Protein AF-A0A2E7WRI3-F1 (afdb_monomer)

pLDDT: mean 94.43, std 5.52, range [69.94, 98.56]

Sequence (67 aa):
MPTKQELIQQMLRMQKQFIARERESGVDLEDYFTPRPGDLLDGYRETFADIATQVVDLAHEEKGSKR

Secondary structure (DSSP, 8-state):
---HHHHHHHHHHHHHHHHHHHHHH---HHHHHSPPTTSTTTTHHHHHHHHHHHHHHHHHHHHT---

Mean predicted aligned error: 3.3 Å

Foldseek 3Di:
DDDLVVLVVVLVVLVVVVVVCCVVPRADPCCQVPNDPPDSNVCSVVSNVVSVVVNVVVVCVVVVHDD

Radius of gyration: 14.28 Å; Cα contacts (8 Å, |Δi|>4): 36; chains: 1; bounding box: 36×18×35 Å

Solvent-accessible surface area (backbone atoms only — not comparable to full-atom values): 3974 Å² total; per-residue (Å²): 132,84,51,62,67,56,49,52,52,48,53,54,50,52,53,51,52,50,53,49,46,36,72,74,74,50,76,56,70,57,49,67,77,60,38,54,90,87,40,90,44,42,65,40,67,61,53,50,52,54,46,52,50,52,43,50,52,51,50,21,64,77,66,74,50,82,131

Nearest PDB structures (foldseek):
  6ixf-assembly1_A  TM=3.757E-01  e=4.182E+00  Homo sapiens

Structure (mmCIF, N/CA/C/O backbone):
data_AF-A0A2E7WRI3-F1
#
_entry.id   AF-A0A2E7WRI3-F1
#
loop_
_atom_site.group_PDB
_atom_site.id
_atom_site.type_symbol
_atom_site.label_atom_id
_atom_site.label_alt_id
_atom_site.label_comp_id
_atom_site.label_asym_id
_atom_site.label_entity_id
_atom_site.label_seq_id
_atom_site.pdbx_PDB_ins_code
_atom_site.Cartn_x
_atom_site.Cartn_y
_atom_site.Cartn_z
_atom_site.occupancy
_atom_site.B_iso_or_equiv
_atom_site.auth_seq_id
_atom_site.auth_comp_id
_atom_site.auth_asym_id
_atom_site.auth_atom_id
_atom_site.pdbx_PDB_model_num
ATOM 1 N N . MET A 1 1 ? -4.987 -12.336 14.204 1.00 72.56 1 MET A N 1
ATOM 2 C CA . MET A 1 1 ? -5.275 -11.141 13.389 1.00 72.56 1 MET A CA 1
ATOM 3 C C . MET A 1 1 ? -4.210 -10.102 13.689 1.00 72.56 1 MET A C 1
ATOM 5 O O . MET A 1 1 ? -3.895 -9.962 14.868 1.00 72.56 1 MET A O 1
ATOM 9 N N . PRO A 1 2 ? -3.620 -9.449 12.676 1.00 86.00 2 PRO A N 1
ATOM 10 C CA . PRO A 1 2 ? -2.693 -8.341 12.892 1.00 86.00 2 PRO A CA 1
ATOM 11 C C . PRO A 1 2 ? -3.415 -7.154 13.544 1.00 86.00 2 PRO A C 1
ATOM 13 O O . PRO A 1 2 ? -4.602 -6.927 13.320 1.00 86.00 2 PRO A O 1
ATOM 16 N N . THR A 1 3 ? -2.695 -6.399 14.363 1.00 95.00 3 THR A N 1
ATOM 17 C CA . THR A 1 3 ? -3.172 -5.154 14.969 1.00 95.00 3 THR A CA 1
ATOM 18 C C . THR A 1 3 ? -3.225 -4.028 13.937 1.00 95.00 3 THR A C 1
ATOM 20 O O . THR A 1 3 ? -2.465 -4.017 12.965 1.00 95.00 3 THR A O 1
ATOM 23 N N . LYS A 1 4 ? -4.052 -3.002 14.180 1.00 95.19 4 LYS A N 1
ATOM 24 C CA . LYS A 1 4 ? -4.113 -1.809 13.317 1.00 95.19 4 LYS A CA 1
ATOM 25 C C . LYS A 1 4 ? -2.738 -1.162 13.119 1.00 95.19 4 LYS A C 1
ATOM 27 O O . LYS A 1 4 ? -2.405 -0.737 12.017 1.00 95.19 4 LYS A O 1
ATOM 32 N N . GLN A 1 5 ? -1.917 -1.123 14.172 1.00 96.94 5 GLN A N 1
ATOM 33 C CA . GLN A 1 5 ? -0.560 -0.583 14.091 1.00 96.94 5 GLN A CA 1
ATOM 34 C C . GLN A 1 5 ? 0.335 -1.425 13.171 1.00 96.94 5 GLN A C 1
ATOM 36 O O . GLN A 1 5 ? 1.075 -0.858 12.371 1.00 96.94 5 GLN A O 1
ATOM 41 N N . GLU A 1 6 ? 0.268 -2.756 13.240 1.00 97.94 6 GLU A N 1
ATOM 42 C CA . GLU A 1 6 ? 1.030 -3.643 12.347 1.00 97.94 6 GLU A CA 1
ATOM 43 C C . GLU A 1 6 ? 0.610 -3.482 10.884 1.00 97.94 6 GLU A C 1
ATOM 45 O O . GLU A 1 6 ? 1.475 -3.419 10.007 1.00 97.94 6 GLU A O 1
ATOM 50 N N . LEU A 1 7 ? -0.694 -3.336 10.630 1.00 98.12 7 LEU A N 1
ATOM 51 C CA . LEU A 1 7 ? -1.236 -3.060 9.300 1.00 98.12 7 LEU A CA 1
ATOM 52 C C . LEU A 1 7 ? -0.740 -1.713 8.751 1.00 98.12 7 LEU A C 1
ATOM 54 O O . LEU A 1 7 ? -0.241 -1.651 7.628 1.00 98.12 7 LEU A O 1
ATOM 58 N N . ILE A 1 8 ? -0.768 -0.648 9.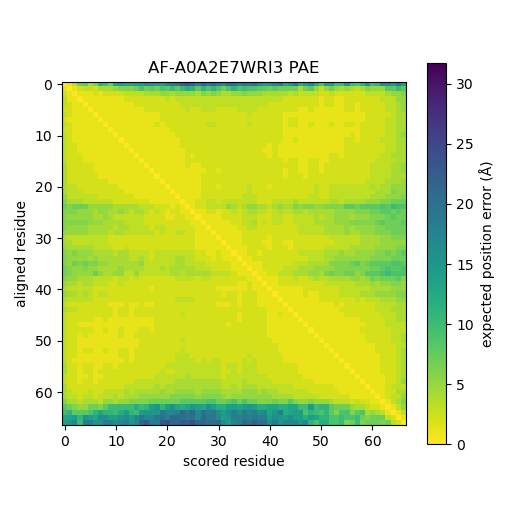560 1.00 98.06 8 ILE A N 1
ATOM 59 C CA . ILE A 1 8 ? -0.204 0.661 9.185 1.00 98.06 8 ILE A CA 1
ATOM 60 C C . ILE A 1 8 ? 1.293 0.534 8.871 1.00 98.06 8 ILE A C 1
ATOM 62 O O . ILE A 1 8 ? 1.765 1.061 7.863 1.00 98.06 8 ILE A O 1
ATOM 66 N N . GLN A 1 9 ? 2.057 -0.197 9.691 1.00 98.44 9 GLN A N 1
ATOM 67 C CA . GLN A 1 9 ? 3.478 -0.431 9.420 1.00 98.44 9 GLN A CA 1
ATOM 68 C C . GLN A 1 9 ? 3.697 -1.201 8.113 1.00 98.44 9 GLN A C 1
ATOM 70 O O . GLN A 1 9 ? 4.664 -0.926 7.403 1.00 98.44 9 GLN A O 1
ATOM 75 N N . GLN A 1 10 ? 2.816 -2.140 7.766 1.00 98.00 10 GLN A N 1
ATOM 76 C CA . GLN A 1 10 ? 2.871 -2.843 6.487 1.00 98.00 10 GLN A CA 1
ATOM 77 C C . GLN A 1 10 ? 2.608 -1.906 5.306 1.00 98.00 10 GLN A C 1
ATOM 79 O O . GLN A 1 10 ? 3.408 -1.900 4.371 1.00 98.00 10 GLN A O 1
ATOM 84 N N . MET A 1 11 ? 1.579 -1.057 5.379 1.00 98.31 11 MET A N 1
ATOM 85 C CA . MET A 1 11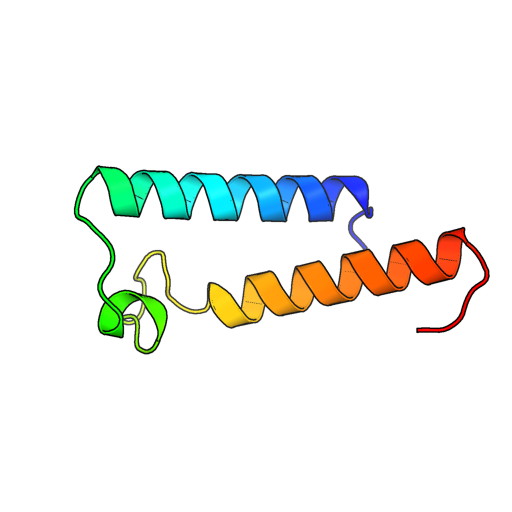 ? 1.305 -0.050 4.345 1.00 98.31 11 MET A CA 1
ATOM 86 C C . MET A 1 11 ? 2.498 0.891 4.144 1.00 98.31 11 MET A C 1
ATOM 88 O O . MET A 1 11 ? 2.902 1.145 3.011 1.00 98.31 11 MET A O 1
ATOM 92 N N . LEU A 1 12 ? 3.124 1.348 5.234 1.00 98.56 12 LEU A N 1
ATOM 93 C CA . LEU A 1 12 ? 4.314 2.202 5.172 1.00 98.56 12 LEU A CA 1
ATOM 9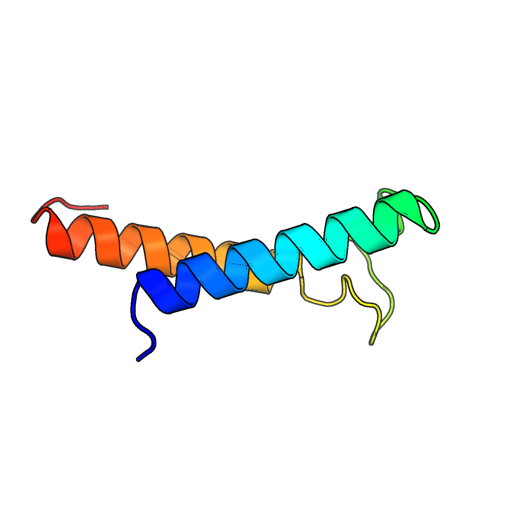4 C C . LEU A 1 12 ? 5.513 1.493 4.529 1.00 98.56 12 LEU A C 1
ATOM 96 O O . LEU A 1 12 ? 6.291 2.130 3.818 1.00 98.56 12 LEU A O 1
ATOM 100 N N . ARG A 1 13 ? 5.693 0.186 4.767 1.00 98.38 13 ARG A N 1
ATOM 101 C CA . ARG A 1 13 ? 6.738 -0.602 4.091 1.00 98.38 13 ARG A CA 1
ATOM 102 C C . ARG A 1 13 ? 6.473 -0.699 2.591 1.00 98.38 13 ARG A C 1
ATOM 104 O O . ARG A 1 13 ? 7.386 -0.424 1.819 1.00 98.38 13 ARG A O 1
ATOM 111 N N . MET A 1 14 ? 5.239 -1.011 2.197 1.00 98.25 14 MET A N 1
ATOM 112 C CA . MET A 1 14 ? 4.835 -1.091 0.789 1.00 98.25 14 MET A CA 1
ATOM 113 C C . MET A 1 14 ? 5.047 0.247 0.067 1.00 98.25 14 MET A C 1
ATOM 115 O O . MET A 1 14 ? 5.709 0.290 -0.965 1.00 98.25 14 MET A O 1
ATOM 119 N N . GLN A 1 15 ? 4.604 1.359 0.662 1.00 98.25 15 GLN A N 1
ATOM 120 C CA . GLN A 1 15 ? 4.816 2.702 0.104 1.00 98.25 15 GLN A CA 1
ATOM 121 C C . GLN A 1 15 ? 6.301 3.032 -0.073 1.00 98.25 15 GLN A C 1
ATOM 123 O O . GLN A 1 15 ? 6.696 3.591 -1.092 1.00 98.25 15 GLN A O 1
ATOM 128 N N . LYS A 1 16 ? 7.149 2.672 0.899 1.00 98.31 16 LYS A N 1
ATOM 129 C CA . LYS A 1 16 ? 8.601 2.876 0.788 1.00 98.31 16 LYS A CA 1
ATOM 130 C C . LYS A 1 16 ? 9.216 2.046 -0.338 1.00 98.31 16 LYS A C 1
ATOM 132 O O . LYS A 1 16 ? 10.089 2.558 -1.031 1.00 98.31 16 LYS A O 1
ATOM 137 N N . GLN A 1 17 ? 8.771 0.803 -0.521 1.00 97.00 17 GLN A N 1
ATOM 138 C CA . GLN A 1 17 ? 9.219 -0.050 -1.626 1.00 97.00 17 GLN A CA 1
ATOM 139 C C . GLN A 1 17 ? 8.809 0.532 -2.982 1.00 97.00 17 GLN A C 1
ATOM 141 O O . GLN A 1 17 ? 9.649 0.620 -3.873 1.00 97.00 17 GLN A O 1
ATOM 146 N N . PHE A 1 18 ? 7.569 1.014 -3.107 1.00 96.81 18 PHE A N 1
ATOM 147 C CA . PHE A 1 18 ? 7.098 1.703 -4.308 1.00 96.81 18 PHE A CA 1
ATOM 148 C C . PHE A 1 18 ? 7.967 2.927 -4.636 1.00 96.81 18 PHE A C 1
ATOM 150 O O . PHE A 1 18 ? 8.503 3.031 -5.734 1.00 96.81 18 PHE A O 1
ATOM 157 N N . ILE A 1 19 ? 8.177 3.819 -3.659 1.00 97.44 19 ILE A N 1
ATOM 158 C CA . ILE A 1 19 ? 8.996 5.031 -3.836 1.00 97.44 19 ILE A CA 1
ATOM 159 C C . ILE A 1 19 ? 10.442 4.676 -4.208 1.00 97.44 19 ILE A C 1
ATOM 161 O O . ILE A 1 19 ? 11.077 5.390 -4.980 1.00 97.44 19 ILE A O 1
ATOM 165 N N . ALA A 1 20 ? 10.991 3.591 -3.655 1.00 97.50 20 ALA A N 1
ATOM 166 C CA . ALA A 1 20 ? 12.330 3.133 -4.011 1.00 97.50 20 ALA A CA 1
ATOM 167 C C . ALA A 1 20 ? 12.401 2.692 -5.483 1.00 97.50 20 ALA A C 1
ATOM 169 O O . ALA A 1 20 ? 13.285 3.159 -6.197 1.00 97.50 20 ALA A O 1
ATOM 170 N N . ARG A 1 21 ? 11.438 1.883 -5.948 1.00 94.94 21 ARG A N 1
ATOM 171 C CA . ARG A 1 21 ? 11.326 1.452 -7.354 1.00 94.94 21 ARG A CA 1
ATOM 172 C C . ARG A 1 21 ? 11.162 2.641 -8.302 1.00 94.94 21 ARG A C 1
ATOM 174 O O . ARG A 1 21 ? 11.870 2.716 -9.302 1.00 94.94 21 ARG A O 1
ATOM 181 N N . GLU A 1 22 ? 10.302 3.595 -7.950 1.00 96.50 22 GLU A N 1
ATOM 182 C CA . GLU A 1 22 ? 10.090 4.825 -8.722 1.00 96.50 22 GLU A CA 1
ATOM 183 C C . GLU A 1 22 ? 11.369 5.662 -8.837 1.00 96.50 22 GLU A C 1
ATOM 185 O O . GLU A 1 22 ? 11.703 6.140 -9.917 1.00 96.50 22 GLU A O 1
ATOM 190 N N . ARG A 1 23 ? 12.133 5.806 -7.750 1.00 97.31 23 ARG A N 1
ATOM 191 C CA . ARG A 1 23 ? 13.408 6.541 -7.777 1.00 97.31 23 ARG A CA 1
ATOM 192 C C . ARG A 1 23 ? 14.500 5.829 -8.566 1.00 97.31 23 ARG A C 1
ATOM 194 O O . ARG A 1 23 ? 15.349 6.500 -9.143 1.00 97.31 23 ARG A O 1
ATOM 201 N N . GLU A 1 24 ? 14.521 4.501 -8.531 1.00 95.94 24 GLU A N 1
ATOM 202 C CA . GLU A 1 24 ? 15.550 3.697 -9.191 1.00 95.94 24 GLU A CA 1
ATOM 203 C C . GLU A 1 24 ? 15.344 3.629 -10.707 1.00 95.94 24 GLU A C 1
ATOM 205 O O . GLU A 1 24 ? 16.306 3.737 -11.463 1.00 95.94 24 GLU A O 1
ATOM 210 N N . SER A 1 25 ? 14.103 3.439 -11.154 1.00 93.06 25 SER A N 1
ATOM 211 C CA . SER A 1 25 ? 13.807 3.106 -12.555 1.00 93.06 25 SER A CA 1
ATOM 212 C C . SER A 1 25 ? 12.535 3.756 -13.113 1.00 93.06 25 SER A C 1
ATOM 214 O O . SER A 1 25 ? 12.162 3.461 -14.244 1.00 93.06 25 SER A O 1
ATOM 216 N N . GLY A 1 26 ? 11.888 4.661 -12.370 1.00 94.56 26 GLY A N 1
ATOM 217 C CA . GLY A 1 26 ? 10.570 5.204 -12.720 1.00 94.56 26 GLY A CA 1
ATOM 218 C C . GLY A 1 26 ? 9.447 4.195 -12.469 1.00 94.56 26 GLY A C 1
ATOM 219 O O . GLY A 1 26 ? 9.709 3.057 -12.110 1.00 94.56 26 GLY A O 1
ATOM 220 N N . VAL A 1 27 ? 8.186 4.586 -12.622 1.00 95.38 27 VAL A N 1
ATOM 221 C CA . VAL A 1 27 ? 7.050 3.649 -12.664 1.00 95.38 27 VAL A CA 1
ATOM 222 C C . VAL A 1 27 ? 6.113 4.130 -13.756 1.00 95.38 27 VAL A C 1
ATOM 224 O O . VAL A 1 27 ? 5.559 5.225 -13.651 1.00 95.38 27 VAL A O 1
ATOM 227 N N . ASP A 1 28 ? 5.934 3.314 -14.790 1.00 95.88 28 ASP A N 1
ATOM 228 C CA . ASP A 1 28 ? 4.946 3.587 -15.828 1.00 95.88 28 ASP A CA 1
ATOM 229 C C . ASP A 1 28 ? 3.559 3.080 -15.413 1.00 95.88 28 ASP A C 1
ATOM 231 O O . ASP A 1 28 ? 3.395 2.270 -14.496 1.00 95.88 28 ASP A O 1
ATOM 235 N N . LEU A 1 29 ? 2.521 3.543 -16.113 1.00 94.81 29 LEU A N 1
ATOM 236 C CA . LEU A 1 29 ? 1.152 3.091 -15.857 1.00 94.81 29 LEU A CA 1
ATOM 237 C C . LEU A 1 29 ? 1.019 1.569 -16.023 1.00 94.81 29 LEU A C 1
ATOM 239 O O . LEU A 1 29 ? 0.338 0.931 -15.227 1.00 94.81 29 LEU A O 1
ATOM 243 N N . GLU A 1 30 ? 1.683 0.977 -17.015 1.00 95.25 30 GLU A N 1
ATOM 244 C CA . GLU A 1 30 ? 1.633 -0.471 -17.254 1.00 95.25 30 GLU A CA 1
ATOM 245 C C . GLU A 1 30 ? 2.278 -1.269 -16.115 1.00 95.25 30 GLU A C 1
ATOM 247 O O . GLU A 1 30 ? 1.719 -2.287 -15.711 1.00 95.25 30 GLU A O 1
ATOM 252 N N . ASP A 1 31 ? 3.377 -0.776 -15.530 1.00 94.94 31 ASP A N 1
ATOM 253 C CA . ASP A 1 31 ? 4.010 -1.393 -14.356 1.00 94.94 31 ASP A CA 1
ATOM 254 C C . ASP A 1 31 ? 3.043 -1.434 -13.162 1.00 94.94 31 ASP A C 1
ATOM 256 O O . ASP A 1 31 ? 3.016 -2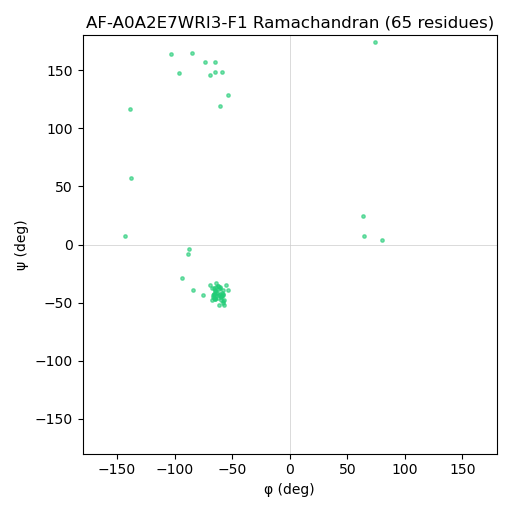.399 -12.403 1.00 94.94 31 ASP A O 1
ATOM 260 N N . TYR A 1 32 ? 2.232 -0.385 -12.990 1.00 94.88 32 TYR A N 1
ATOM 261 C CA . TYR A 1 32 ? 1.307 -0.271 -11.864 1.00 94.88 32 TYR A CA 1
ATOM 262 C C . TYR A 1 32 ? -0.033 -0.987 -12.086 1.00 94.88 32 TYR A C 1
ATOM 264 O O . TYR A 1 32 ? -0.591 -1.567 -11.152 1.00 94.88 32 TYR A O 1
ATOM 272 N N . PHE A 1 33 ? -0.593 -0.923 -13.296 1.00 95.38 33 PHE A N 1
ATOM 273 C CA . PHE A 1 33 ? -1.924 -1.460 -13.601 1.00 95.38 33 PHE A CA 1
ATOM 274 C C . PHE A 1 33 ? -1.901 -2.890 -14.141 1.00 95.38 33 PHE A C 1
ATOM 276 O O . PHE A 1 33 ? -2.874 -3.616 -13.938 1.00 95.38 33 PHE A O 1
ATOM 283 N N . THR A 1 34 ? -0.821 -3.288 -14.809 1.00 95.62 34 THR A N 1
ATOM 284 C CA . THR A 1 34 ? -0.646 -4.604 -15.438 1.00 95.62 34 THR A CA 1
ATOM 285 C C . THR A 1 34 ? 0.770 -5.145 -15.187 1.00 95.62 34 THR A C 1
ATOM 287 O O . THR A 1 34 ? 1.503 -5.414 -16.143 1.00 95.62 34 THR A O 1
ATOM 290 N N . PRO A 1 35 ? 1.185 -5.287 -13.914 1.00 95.12 35 PRO A N 1
ATOM 291 C CA . PRO A 1 35 ? 2.511 -5.782 -13.568 1.00 95.12 35 PRO A CA 1
ATOM 292 C C . PRO A 1 35 ? 2.745 -7.183 -14.137 1.00 95.12 35 PRO A C 1
ATOM 294 O O . PRO A 1 35 ? 1.833 -8.007 -14.249 1.00 95.12 35 PRO A O 1
ATOM 297 N N . ARG A 1 36 ? 4.001 -7.478 -14.480 1.00 92.81 36 ARG A N 1
ATOM 298 C CA . ARG A 1 36 ? 4.399 -8.842 -14.844 1.00 92.81 36 ARG A CA 1
ATOM 299 C C . ARG A 1 36 ? 4.344 -9.741 -13.601 1.00 92.81 36 ARG A C 1
ATOM 301 O O . ARG A 1 36 ? 4.692 -9.268 -12.521 1.00 92.81 36 ARG A O 1
ATOM 308 N N . PRO A 1 37 ? 3.992 -11.033 -13.737 1.00 93.25 37 PRO A N 1
ATOM 309 C CA . PRO A 1 37 ? 4.017 -11.955 -12.608 1.00 93.25 37 PRO A CA 1
ATOM 310 C C . PRO A 1 37 ? 5.380 -11.972 -11.908 1.00 93.25 37 PRO A C 1
ATOM 312 O O . PRO A 1 37 ? 6.412 -12.150 -12.562 1.00 93.25 37 PRO A O 1
ATOM 315 N N . GLY A 1 38 ? 5.375 -11.796 -10.588 1.00 90.00 38 GLY A N 1
ATOM 316 C CA . GLY A 1 38 ? 6.585 -11.716 -9.766 1.00 90.00 38 GLY A CA 1
ATOM 317 C C . GLY A 1 38 ? 7.300 -10.358 -9.772 1.00 90.00 38 GLY A C 1
ATOM 318 O O . GLY A 1 38 ? 8.357 -10.244 -9.149 1.00 90.00 38 GLY A O 1
ATOM 319 N N . ASP A 1 39 ? 6.757 -9.337 -10.444 1.00 93.31 39 ASP A N 1
ATOM 320 C CA . ASP A 1 39 ? 7.194 -7.950 -10.259 1.00 93.31 39 ASP A CA 1
ATOM 321 C C . ASP A 1 39 ? 6.874 -7.466 -8.832 1.00 93.31 39 ASP A C 1
ATOM 323 O O . ASP A 1 39 ? 5.972 -7.973 -8.169 1.00 93.31 39 ASP A O 1
ATOM 327 N N . LEU A 1 40 ? 7.593 -6.448 -8.356 1.00 93.44 40 LEU A N 1
ATOM 328 C CA . LEU A 1 40 ? 7.321 -5.809 -7.067 1.00 93.44 40 LEU A CA 1
ATOM 329 C C . LEU A 1 40 ? 5.876 -5.294 -6.958 1.00 93.44 40 LEU A C 1
ATOM 331 O O . LEU A 1 40 ? 5.310 -5.280 -5.864 1.00 93.44 40 LEU A O 1
ATOM 335 N N . LEU A 1 41 ? 5.311 -4.825 -8.073 1.00 95.75 41 LEU A N 1
ATOM 336 C CA . LEU A 1 41 ? 3.962 -4.273 -8.132 1.00 95.75 41 LEU A CA 1
ATOM 337 C C . LEU A 1 41 ? 2.883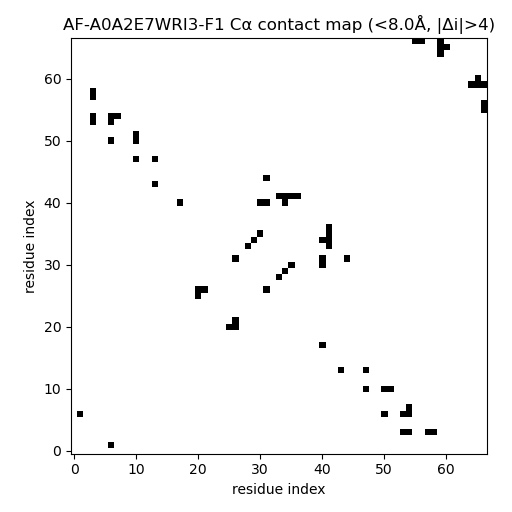 -5.337 -8.377 1.00 95.75 41 LEU A C 1
ATOM 339 O O . LEU A 1 41 ? 1.697 -5.009 -8.324 1.00 95.75 41 LEU A O 1
ATOM 343 N N . ASP A 1 42 ? 3.264 -6.603 -8.580 1.00 96.38 42 ASP A N 1
ATOM 344 C CA . ASP A 1 42 ? 2.328 -7.719 -8.730 1.00 96.38 42 ASP A CA 1
ATOM 345 C C . ASP A 1 42 ? 1.467 -7.889 -7.468 1.00 96.38 42 ASP A C 1
ATOM 347 O O . ASP A 1 42 ? 1.971 -8.068 -6.357 1.00 96.38 42 ASP A O 1
ATOM 351 N N . GLY A 1 43 ? 0.147 -7.749 -7.620 1.00 95.75 43 GLY A N 1
ATOM 352 C CA . GLY A 1 43 ? -0.813 -7.762 -6.512 1.00 95.75 43 GLY A CA 1
ATOM 353 C C . GLY A 1 43 ? -0.682 -6.599 -5.516 1.00 95.75 43 GLY A C 1
ATOM 354 O O . GLY A 1 43 ? -1.335 -6.609 -4.465 1.00 95.75 43 GLY A O 1
ATOM 355 N N . TYR A 1 44 ? 0.166 -5.600 -5.792 1.00 96.94 44 TYR A N 1
ATOM 356 C CA . TYR A 1 44 ? 0.438 -4.495 -4.869 1.00 96.94 44 TYR A CA 1
ATOM 357 C C . TYR A 1 44 ? -0.826 -3.689 -4.570 1.00 96.94 44 TYR A C 1
ATOM 359 O O . TYR A 1 44 ? -1.076 -3.329 -3.419 1.00 96.94 44 TYR A O 1
ATOM 367 N N . ARG A 1 45 ? -1.627 -3.402 -5.602 1.00 96.38 45 ARG A N 1
ATOM 368 C CA . ARG A 1 45 ? -2.818 -2.547 -5.503 1.00 96.38 45 ARG A CA 1
ATOM 369 C C . ARG A 1 45 ? -3.907 -3.203 -4.673 1.00 96.38 45 ARG A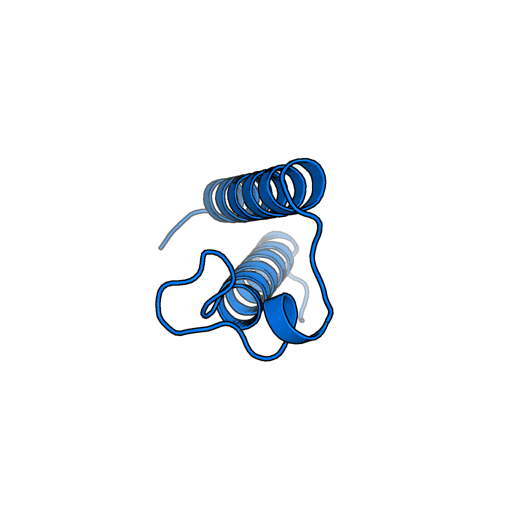 C 1
ATOM 371 O O . ARG A 1 45 ? -4.447 -2.568 -3.771 1.00 96.38 45 ARG A O 1
ATOM 378 N N . GLU A 1 46 ? -4.184 -4.464 -4.965 1.00 97.25 46 GLU A N 1
ATOM 379 C CA . GLU A 1 46 ? -5.164 -5.297 -4.281 1.00 97.25 46 GLU A CA 1
ATOM 380 C C . GLU A 1 46 ? -4.762 -5.448 -2.813 1.00 97.25 46 GLU A C 1
ATOM 382 O O . GLU A 1 46 ? -5.516 -5.074 -1.918 1.00 97.25 46 GLU A O 1
ATOM 387 N N . THR A 1 47 ? -3.511 -5.846 -2.563 1.00 97.38 47 THR A N 1
ATOM 388 C CA . THR A 1 47 ? -2.983 -6.015 -1.203 1.00 97.38 47 THR A CA 1
ATOM 389 C C . THR A 1 47 ? -3.041 -4.712 -0.405 1.00 97.38 47 THR A C 1
ATOM 391 O O . THR A 1 47 ? -3.445 -4.704 0.758 1.00 97.38 47 THR A O 1
ATOM 394 N N . PHE A 1 48 ? -2.651 -3.586 -1.008 1.00 98.06 48 PHE A N 1
ATOM 395 C CA . PHE A 1 48 ? -2.680 -2.294 -0.328 1.00 98.06 48 PHE A CA 1
ATOM 396 C C . PHE A 1 48 ? -4.115 -1.857 -0.002 1.00 98.06 48 PHE A C 1
ATOM 398 O O . PHE A 1 48 ? -4.369 -1.371 1.102 1.00 98.06 48 PHE A O 1
ATOM 405 N N . ALA A 1 49 ? -5.054 -2.046 -0.935 1.00 98.06 49 ALA A N 1
ATOM 406 C CA . ALA A 1 49 ? -6.467 -1.723 -0.745 1.00 98.06 49 ALA A CA 1
ATOM 407 C C . ALA A 1 49 ? -7.126 -2.595 0.338 1.00 98.06 49 ALA A C 1
ATOM 409 O O . ALA A 1 49 ? -7.896 -2.082 1.157 1.00 98.06 49 ALA A O 1
ATOM 410 N N . ASP A 1 50 ? -6.779 -3.881 0.393 1.00 98.19 50 ASP A N 1
ATOM 411 C CA . ASP A 1 50 ? -7.274 -4.814 1.405 1.00 98.19 50 ASP A CA 1
ATOM 412 C C . ASP A 1 50 ? -6.785 -4.436 2.805 1.00 98.19 50 ASP A C 1
ATOM 414 O O . ASP A 1 50 ? -7.561 -4.426 3.764 1.00 98.19 50 ASP A O 1
ATOM 418 N N . ILE A 1 51 ? -5.509 -4.064 2.939 1.00 98.06 51 ILE A N 1
ATOM 419 C CA . ILE A 1 51 ? -4.960 -3.603 4.219 1.00 98.06 51 ILE A CA 1
ATOM 420 C C . ILE A 1 51 ? -5.591 -2.269 4.625 1.00 98.06 51 ILE A C 1
ATOM 422 O O . ILE A 1 51 ? -5.973 -2.102 5.783 1.00 98.06 51 ILE A O 1
ATOM 426 N N . ALA A 1 52 ? -5.737 -1.328 3.687 1.00 98.00 52 ALA A N 1
ATOM 427 C CA . ALA A 1 52 ? -6.380 -0.043 3.950 1.00 98.00 52 ALA A CA 1
ATOM 428 C C . ALA A 1 52 ? -7.818 -0.230 4.454 1.00 98.00 52 ALA A C 1
ATOM 430 O O . ALA A 1 52 ? -8.223 0.405 5.428 1.00 98.00 52 ALA A O 1
ATOM 431 N N . THR A 1 53 ? -8.559 -1.151 3.835 1.00 97.38 53 THR A N 1
ATOM 432 C CA . THR A 1 53 ? -9.898 -1.552 4.270 1.00 97.38 53 THR A CA 1
ATOM 433 C C . THR A 1 53 ? -9.887 -2.069 5.709 1.00 97.38 53 THR A C 1
ATOM 435 O O . THR A 1 53 ? -10.641 -1.562 6.536 1.00 97.38 53 THR A O 1
ATOM 438 N N . GLN A 1 54 ? -8.987 -2.997 6.041 1.00 96.69 54 GLN A N 1
ATOM 439 C CA . GLN A 1 54 ? -8.880 -3.535 7.403 1.00 96.69 54 GLN A CA 1
ATOM 440 C C . GLN A 1 54 ? -8.522 -2.460 8.439 1.00 96.69 54 GLN A C 1
ATOM 442 O O . GLN A 1 54 ? -9.050 -2.464 9.549 1.00 96.69 54 GLN A O 1
ATOM 447 N N . VAL A 1 55 ? -7.644 -1.513 8.095 1.00 96.56 55 VAL A N 1
ATOM 448 C CA . VAL A 1 55 ? -7.292 -0.392 8.983 1.00 96.56 55 VAL A CA 1
ATOM 449 C C . VAL A 1 55 ? -8.506 0.492 9.266 1.00 96.56 55 VAL A C 1
ATOM 451 O O . VAL A 1 55 ? -8.694 0.916 10.408 1.00 96.56 55 VAL A O 1
ATOM 454 N N . VAL A 1 56 ? -9.322 0.768 8.246 1.00 95.88 56 VAL A N 1
ATOM 455 C CA . VAL A 1 56 ? -10.563 1.541 8.382 1.00 95.88 56 VAL A CA 1
ATOM 456 C C . VAL A 1 56 ? -11.568 0.798 9.259 1.00 95.88 56 VAL A C 1
ATOM 458 O O . VAL A 1 56 ? -12.100 1.397 10.192 1.00 95.88 56 VAL A O 1
ATOM 461 N N . ASP A 1 57 ? -11.768 -0.500 9.030 1.00 94.81 57 ASP A N 1
ATOM 462 C CA . ASP A 1 57 ? -12.680 -1.328 9.828 1.00 94.81 57 ASP A CA 1
ATOM 463 C C . ASP A 1 57 ? -12.292 -1.318 11.313 1.00 94.81 57 ASP A C 1
ATOM 465 O O . ASP A 1 57 ? -13.111 -0.982 12.170 1.00 94.81 57 ASP A O 1
ATOM 469 N N . LEU A 1 58 ? -11.010 -1.543 11.621 1.00 94.62 58 LEU A N 1
ATOM 470 C CA . LEU A 1 58 ? -10.497 -1.474 12.993 1.00 94.62 58 LEU A CA 1
ATOM 471 C C . LEU A 1 58 ? -10.644 -0.071 13.603 1.00 94.62 58 LEU A C 1
ATOM 473 O O . LEU A 1 58 ? -10.905 0.071 14.797 1.00 94.62 58 LEU A O 1
ATOM 477 N N . ALA A 1 59 ? -10.491 0.992 12.807 1.00 94.12 59 ALA A N 1
ATOM 478 C CA . ALA A 1 59 ? -10.696 2.356 13.286 1.00 94.12 59 ALA A CA 1
ATOM 479 C C . ALA A 1 59 ? -12.169 2.638 13.633 1.00 94.12 59 ALA A C 1
ATOM 481 O O . ALA A 1 59 ? -12.434 3.331 14.619 1.00 94.12 59 ALA A O 1
ATOM 482 N N . HIS A 1 60 ? -13.114 2.099 12.860 1.00 93.69 60 HIS A N 1
ATOM 483 C CA . HIS A 1 60 ? -14.544 2.179 13.158 1.00 93.69 60 HIS A CA 1
ATOM 484 C C . HIS A 1 60 ? -14.905 1.397 14.424 1.00 93.69 60 HIS A C 1
ATOM 486 O O . HIS A 1 60 ? -15.580 1.945 15.299 1.00 93.69 60 HIS A O 1
ATOM 492 N N . GLU A 1 61 ? -14.385 0.175 14.571 1.00 91.81 61 GLU A N 1
ATOM 493 C CA . GLU A 1 61 ? -14.562 -0.649 15.772 1.00 91.81 61 GLU A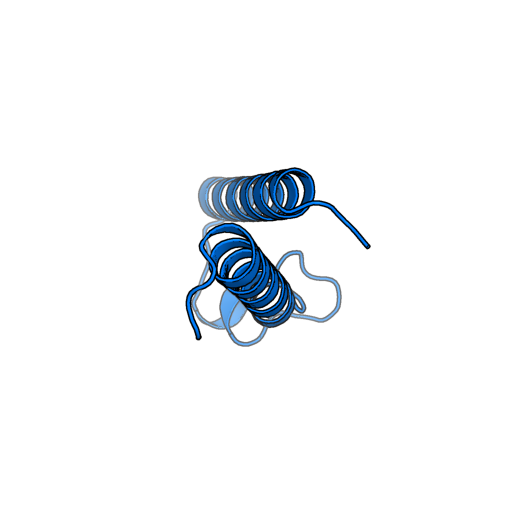 CA 1
ATOM 494 C C . GLU A 1 61 ? -14.062 0.066 17.037 1.00 91.81 61 GLU A C 1
ATOM 496 O O . GLU A 1 61 ? -14.791 0.165 18.023 1.00 91.81 61 GLU A O 1
ATOM 501 N N . GLU A 1 62 ? -12.860 0.651 16.999 1.00 90.56 62 GLU A N 1
ATOM 502 C CA . GLU A 1 62 ? -12.293 1.397 18.131 1.00 90.56 62 GLU A CA 1
ATOM 503 C C . GLU A 1 62 ? -13.086 2.660 18.495 1.00 90.56 62 GLU A C 1
ATOM 505 O O . GLU A 1 62 ? -13.115 3.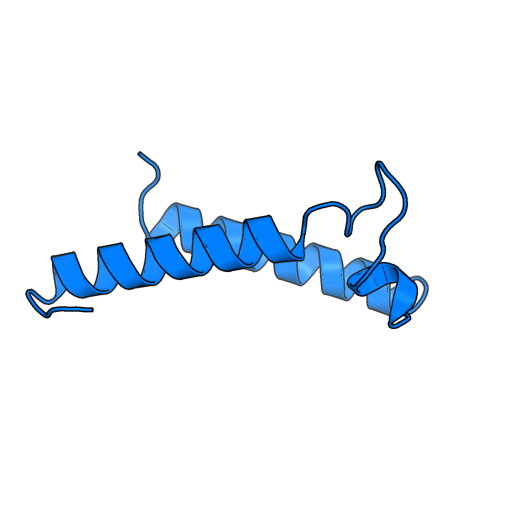072 19.657 1.00 90.56 62 GLU A O 1
ATOM 510 N N . LYS A 1 63 ? -13.692 3.322 17.504 1.00 91.06 63 LYS A N 1
ATOM 511 C CA . LYS A 1 63 ? -14.473 4.549 17.713 1.00 91.06 63 LYS A CA 1
ATOM 512 C C . LYS A 1 63 ? -15.942 4.280 18.026 1.00 91.06 63 LYS A C 1
ATOM 514 O O . LYS A 1 63 ? -16.648 5.225 18.374 1.00 91.06 63 LYS A O 1
ATOM 519 N N . GLY A 1 64 ? -16.399 3.033 17.909 1.00 86.44 64 GLY A N 1
ATOM 520 C CA . GLY A 1 64 ? -17.811 2.676 18.032 1.00 86.44 64 GLY A CA 1
ATOM 521 C C . GLY A 1 64 ? -18.684 3.298 16.937 1.00 86.44 64 GLY A C 1
ATOM 522 O O . GLY A 1 64 ? -19.875 3.520 17.154 1.00 86.44 64 GLY A O 1
ATOM 523 N N . SER A 1 65 ? -18.101 3.627 15.780 1.00 81.94 65 SER A N 1
ATOM 524 C CA . SER A 1 65 ? -18.817 4.167 14.621 1.00 81.94 65 SER A CA 1
ATOM 525 C C . SER A 1 65 ? -19.019 3.083 13.557 1.00 81.94 65 SER A C 1
ATOM 527 O O . SER A 1 65 ? -18.399 2.025 13.611 1.00 81.94 65 SER A O 1
ATOM 529 N N . LYS A 1 66 ? -19.927 3.313 12.603 1.00 78.00 66 LYS A N 1
ATOM 530 C CA . LYS A 1 66 ? -20.151 2.400 1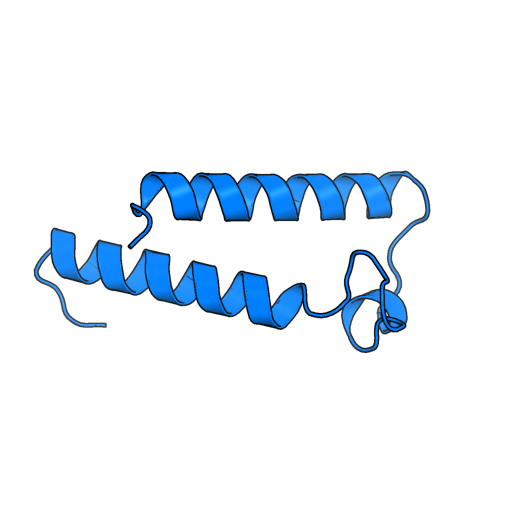1.470 1.00 78.00 66 LYS A CA 1
ATOM 531 C C . LYS A 1 66 ? -19.366 2.881 10.249 1.00 78.00 66 LYS A C 1
ATOM 533 O O . LYS A 1 66 ? -19.195 4.091 10.098 1.00 78.00 66 LYS A O 1
ATOM 538 N N . ARG A 1 67 ? -18.913 1.923 9.438 1.00 69.94 67 ARG A N 1
ATOM 539 C CA . ARG A 1 67 ? -18.282 2.146 8.132 1.00 69.94 67 ARG A CA 1
ATOM 540 C C . ARG A 1 67 ? -19.244 2.798 7.143 1.00 69.94 67 ARG A C 1
ATOM 542 O O . ARG A 1 67 ? -20.449 2.456 7.203 1.00 69.94 67 ARG A O 1
#